Protein AF-A0A9F2RB25-F1 (afdb_monomer)

Secondary structure (DSSP, 8-state):
--S-STTSPPHHHHTT-GGGSTT-----PPPSHHHHHHHHHHHHHHHHHHHHHHHHHHHHH---PPP-TTSHHHHHHHHHHHHS-----S----------------PPPPPPPPP-PPP-

Structure (mmCIF, N/CA/C/O backbone):
data_AF-A0A9F2RB25-F1
#
_entry.id   AF-A0A9F2RB25-F1
#
loop_
_atom_site.group_PDB
_atom_site.id
_atom_site.type_symbol
_atom_site.label_atom_id
_atom_site.label_alt_id
_atom_site.label_comp_id
_atom_site.label_asym_id
_atom_site.label_entity_id
_atom_site.label_seq_id
_atom_site.pdbx_PDB_ins_code
_atom_site.Cartn_x
_atom_site.Cartn_y
_atom_site.Cartn_z
_atom_site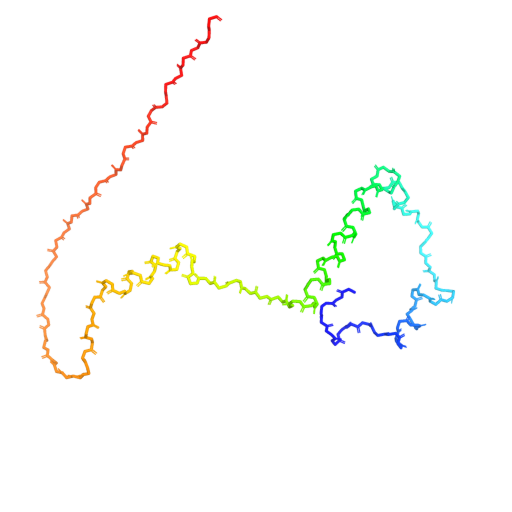.occupancy
_atom_site.B_iso_or_equiv
_atom_site.auth_seq_id
_atom_site.auth_comp_id
_atom_site.auth_asym_id
_atom_site.auth_atom_id
_atom_site.pdbx_PDB_model_num
ATOM 1 N N . LEU A 1 1 ? -5.546 -4.662 -2.014 1.00 95.38 1 LEU A N 1
ATOM 2 C CA . LEU A 1 1 ? -5.393 -3.604 -0.982 1.00 95.38 1 LEU A CA 1
ATOM 3 C C . LEU A 1 1 ? -6.711 -2.944 -0.550 1.00 95.38 1 LEU A C 1
ATOM 5 O O . LEU A 1 1 ? -6.685 -2.127 0.358 1.00 95.38 1 LEU A O 1
ATOM 9 N N . THR A 1 2 ? -7.863 -3.297 -1.137 1.00 95.25 2 THR A N 1
ATOM 10 C CA . THR A 1 2 ? -9.162 -2.736 -0.721 1.00 95.25 2 THR A CA 1
ATOM 11 C C . THR A 1 2 ? -9.497 -2.996 0.758 1.00 95.25 2 THR A C 1
ATOM 13 O O . THR A 1 2 ? -9.201 -4.069 1.309 1.00 95.25 2 THR A O 1
ATOM 16 N N . VAL A 1 3 ? -10.134 -2.006 1.391 1.00 91.31 3 VAL A N 1
ATOM 17 C CA . VAL A 1 3 ? -10.603 -2.073 2.783 1.00 91.31 3 VAL A CA 1
ATOM 18 C C . VAL A 1 3 ? -11.900 -2.866 2.921 1.00 91.31 3 VAL A C 1
ATOM 20 O O . VAL A 1 3 ? -12.078 -3.525 3.941 1.00 91.31 3 VAL A O 1
ATOM 23 N N . ASP A 1 4 ? -12.739 -2.873 1.881 1.00 94.56 4 ASP A N 1
ATOM 24 C CA . ASP A 1 4 ? -14.002 -3.614 1.840 1.00 94.56 4 ASP A CA 1
ATOM 25 C C . ASP A 1 4 ? -13.728 -5.131 1.801 1.00 94.56 4 ASP A C 1
ATOM 27 O O . ASP A 1 4 ? -13.141 -5.618 0.825 1.00 94.56 4 ASP A O 1
ATOM 31 N N . PRO A 1 5 ? -14.126 -5.897 2.837 1.00 93.62 5 PRO A N 1
ATOM 32 C CA . PRO A 1 5 ? -13.898 -7.336 2.881 1.00 93.62 5 PRO A CA 1
ATOM 33 C C . PRO A 1 5 ? -14.593 -8.102 1.753 1.00 93.62 5 PRO A C 1
ATOM 35 O O . PRO A 1 5 ? -14.046 -9.105 1.299 1.00 93.62 5 PRO A O 1
ATOM 38 N N . ALA A 1 6 ? -15.760 -7.644 1.285 1.00 96.31 6 ALA A N 1
ATOM 39 C CA . ALA A 1 6 ? -16.525 -8.326 0.241 1.00 96.31 6 ALA A CA 1
ATOM 40 C C . ALA A 1 6 ? -15.849 -8.201 -1.131 1.00 96.31 6 ALA A C 1
ATOM 42 O O . ALA A 1 6 ? -15.869 -9.134 -1.928 1.00 96.31 6 ALA A O 1
ATOM 43 N N . LYS A 1 7 ? -15.187 -7.067 -1.380 1.00 96.19 7 LYS A N 1
ATOM 44 C CA . LYS A 1 7 ? -14.424 -6.811 -2.613 1.00 96.19 7 LYS A CA 1
ATOM 45 C C . LYS A 1 7 ? -12.976 -7.293 -2.532 1.00 96.19 7 LYS A C 1
ATOM 47 O O . LYS A 1 7 ? -12.223 -7.161 -3.497 1.00 96.19 7 LYS A O 1
ATOM 52 N N . ARG A 1 8 ? -12.530 -7.795 -1.377 1.00 97.19 8 ARG A N 1
ATOM 53 C CA . ARG A 1 8 ? -11.145 -8.228 -1.187 1.00 97.19 8 ARG A CA 1
ATOM 54 C C . ARG A 1 8 ? -10.916 -9.576 -1.858 1.00 97.19 8 ARG A C 1
ATOM 56 O O . ARG A 1 8 ? -11.514 -10.579 -1.482 1.00 97.19 8 ARG A O 1
ATOM 63 N N . LEU A 1 9 ? -9.976 -9.595 -2.799 1.00 96.19 9 LEU A N 1
ATOM 64 C CA . LEU A 1 9 ? -9.555 -10.811 -3.482 1.00 96.19 9 LEU A CA 1
ATOM 65 C C . LEU A 1 9 ? -9.002 -11.837 -2.477 1.00 96.19 9 LEU A C 1
ATOM 67 O O . LEU A 1 9 ? -8.089 -11.533 -1.706 1.00 96.19 9 LEU A O 1
ATOM 71 N N . LYS A 1 10 ? -9.581 -13.042 -2.479 1.00 96.50 10 LYS A N 1
ATOM 72 C CA . LYS A 1 10 ? -9.140 -14.191 -1.672 1.00 96.50 10 LYS A CA 1
ATOM 73 C C . LYS A 1 10 ? -8.163 -15.058 -2.466 1.00 96.50 10 LYS A C 1
ATOM 75 O O . LYS A 1 10 ? -8.172 -15.039 -3.695 1.00 96.50 10 LYS A O 1
ATOM 80 N N . MET A 1 11 ? -7.383 -15.883 -1.767 1.00 96.19 11 MET A N 1
ATOM 81 C CA . MET A 1 11 ? -6.393 -16.778 -2.387 1.00 96.19 11 MET A CA 1
ATOM 82 C C . MET A 1 11 ? -6.993 -17.709 -3.451 1.00 96.19 11 MET A C 1
ATOM 84 O O . MET A 1 11 ? -6.388 -17.915 -4.499 1.00 96.19 11 MET A O 1
ATOM 88 N N . SER A 1 12 ? -8.210 -18.211 -3.219 1.00 95.44 12 SER A N 1
ATOM 89 C CA . SER A 1 12 ? -8.953 -19.060 -4.159 1.00 95.44 12 SER A CA 1
ATOM 90 C C . SER A 1 12 ? -9.161 -18.424 -5.530 1.00 95.44 12 SER A C 1
ATOM 92 O O . SER A 1 12 ? -9.209 -19.148 -6.519 1.00 95.44 12 SER A O 1
ATOM 94 N N . ASN A 1 13 ? -9.298 -17.097 -5.575 1.00 94.12 13 ASN A N 1
ATOM 95 C CA . ASN A 1 13 ? -9.542 -16.320 -6.786 1.00 94.12 13 ASN A CA 1
ATOM 96 C C . ASN A 1 13 ? -8.245 -15.720 -7.342 1.00 94.12 13 ASN A C 1
ATOM 98 O O . ASN A 1 13 ? -8.095 -15.636 -8.552 1.00 94.12 13 ASN A O 1
ATOM 102 N N . LEU A 1 14 ? -7.296 -15.347 -6.474 1.00 95.19 14 LEU A N 1
ATOM 103 C CA . LEU A 1 14 ? -6.003 -14.785 -6.878 1.00 95.19 14 LEU A CA 1
ATOM 104 C C . LEU A 1 14 ? -5.228 -15.721 -7.812 1.00 95.19 14 LEU A C 1
ATOM 106 O O . LEU A 1 14 ? -4.682 -15.267 -8.806 1.00 95.19 14 LEU A O 1
ATOM 110 N N . ARG A 1 15 ? -5.237 -17.031 -7.540 1.00 93.75 15 ARG A N 1
ATOM 111 C CA . ARG A 1 15 ? -4.573 -18.037 -8.391 1.00 93.75 15 ARG A CA 1
ATO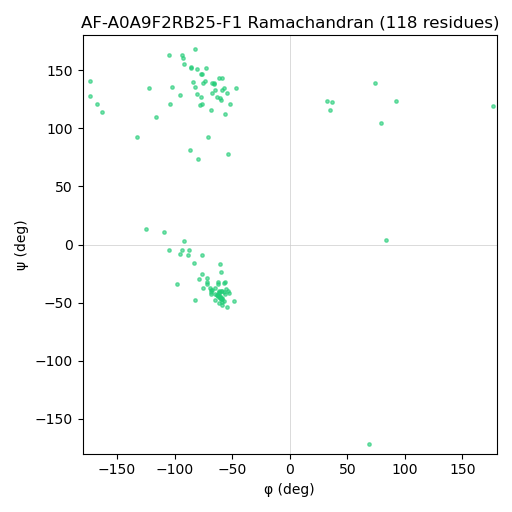M 112 C C . ARG A 1 15 ? -5.102 -18.112 -9.828 1.00 93.75 15 ARG A C 1
ATOM 114 O O . ARG A 1 15 ? -4.435 -18.697 -10.667 1.00 93.75 15 ARG A O 1
ATOM 121 N N . TYR A 1 16 ? -6.288 -17.561 -10.089 1.00 93.69 16 TYR A N 1
ATOM 122 C CA . TYR A 1 16 ? -6.920 -17.517 -11.410 1.00 93.69 16 TYR A CA 1
ATOM 123 C C . TYR A 1 16 ? -6.934 -16.101 -11.996 1.00 93.69 16 TYR A C 1
ATOM 125 O O . TYR A 1 16 ? -7.641 -15.849 -12.967 1.00 93.69 16 TYR A O 1
ATOM 133 N N . SER A 1 17 ? -6.211 -15.144 -11.401 1.00 93.56 17 SER A N 1
ATOM 134 C CA . SER A 1 17 ? -6.142 -13.800 -11.971 1.00 93.56 17 SER A CA 1
ATOM 135 C C . SER A 1 17 ? -5.397 -13.844 -13.298 1.00 93.56 17 SER A C 1
ATOM 137 O O . SER A 1 17 ? -4.282 -14.367 -13.329 1.00 93.56 17 SER A O 1
ATOM 139 N N . GLU A 1 18 ? -5.972 -13.245 -14.341 1.00 93.81 18 GLU A N 1
ATOM 140 C CA . GLU A 1 18 ? -5.384 -13.184 -15.687 1.00 93.81 18 GLU A CA 1
ATOM 141 C C . GLU A 1 18 ? -3.955 -12.641 -15.657 1.00 93.81 18 GLU A C 1
ATOM 143 O O . GLU A 1 18 ? -3.067 -13.240 -16.241 1.00 93.81 18 GLU A O 1
ATOM 148 N N . TRP A 1 19 ? -3.696 -11.604 -14.854 1.00 94.44 19 TRP A N 1
ATOM 149 C CA . TRP A 1 19 ? -2.365 -11.000 -14.721 1.00 94.44 19 TRP A CA 1
ATOM 150 C C . TRP A 1 19 ? -1.266 -11.961 -14.229 1.00 94.44 19 TRP A C 1
ATOM 152 O O . TRP A 1 19 ? -0.090 -11.715 -14.473 1.00 94.44 19 TRP A O 1
ATOM 162 N N . LEU A 1 20 ? -1.643 -13.035 -13.528 1.00 93.06 20 LEU A N 1
ATOM 163 C CA . LEU A 1 20 ? -0.724 -14.063 -13.026 1.00 93.06 20 LEU A CA 1
ATOM 164 C C . LEU A 1 20 ? -0.786 -15.365 -13.835 1.00 93.06 20 LEU A C 1
ATOM 166 O O . LEU A 1 20 ? -0.034 -16.282 -13.520 1.00 93.06 20 LEU A O 1
ATOM 170 N N . GLN A 1 21 ? -1.694 -15.487 -14.811 1.00 92.75 21 GLN A N 1
ATOM 171 C CA . GLN A 1 21 ? -1.760 -16.688 -15.640 1.00 92.75 21 GLN A CA 1
ATOM 172 C C . GLN A 1 21 ? -0.593 -16.722 -16.621 1.00 92.75 21 GLN A C 1
ATOM 174 O O . GLN A 1 21 ? -0.245 -15.712 -17.242 1.00 92.75 21 GLN A O 1
ATOM 179 N N . ASP A 1 22 ? -0.051 -17.919 -16.814 1.00 86.88 22 ASP A N 1
ATOM 180 C CA . ASP A 1 22 ? 0.923 -18.175 -17.863 1.00 86.88 22 ASP A CA 1
ATOM 181 C C . ASP A 1 22 ? 0.307 -17.848 -19.232 1.00 86.88 22 ASP A C 1
ATOM 183 O O . ASP A 1 22 ? -0.826 -18.224 -19.537 1.00 86.88 22 ASP A O 1
ATOM 187 N N . GLY A 1 23 ? 1.047 -17.108 -20.059 1.00 83.75 23 GLY A N 1
ATOM 188 C CA . GLY A 1 23 ? 0.579 -16.679 -21.380 1.00 83.75 23 GLY A CA 1
ATOM 189 C C . GLY A 1 23 ? -0.287 -15.415 -21.390 1.00 83.75 23 GLY A C 1
ATOM 190 O O . GLY A 1 23 ? -0.729 -15.002 -22.461 1.00 83.75 23 GLY A O 1
ATOM 191 N N . SER A 1 24 ? -0.498 -14.757 -20.245 1.00 87.25 24 SER A N 1
ATOM 192 C CA . SER A 1 24 ? -1.087 -13.416 -20.233 1.00 87.25 24 SER A CA 1
ATOM 193 C C . SER A 1 24 ? -0.199 -12.436 -21.004 1.00 87.25 24 SER A C 1
ATOM 195 O O . SER A 1 24 ? 0.988 -12.288 -20.708 1.00 87.25 24 SER A O 1
ATOM 197 N N . ALA A 1 25 ? -0.776 -11.737 -21.983 1.00 87.62 25 ALA A N 1
ATOM 198 C CA . ALA A 1 25 ? -0.083 -10.699 -22.737 1.00 87.62 25 ALA A CA 1
ATOM 199 C C . ALA A 1 25 ? 0.148 -9.471 -21.841 1.00 87.62 25 ALA A C 1
ATOM 201 O O . ALA A 1 25 ? -0.714 -8.603 -21.700 1.00 87.62 25 ALA A O 1
ATOM 202 N N . LEU A 1 26 ? 1.311 -9.421 -21.191 1.00 92.25 26 LEU A N 1
ATOM 203 C CA . LEU A 1 26 ? 1.735 -8.297 -20.362 1.00 92.25 26 LEU A CA 1
ATOM 204 C C . LEU A 1 26 ? 2.542 -7.288 -21.182 1.00 92.25 26 LEU A C 1
ATOM 206 O O . LEU A 1 26 ? 3.161 -7.624 -22.191 1.00 92.25 26 LEU A O 1
ATOM 210 N N . SER A 1 27 ? 2.545 -6.033 -20.733 1.00 93.44 27 SER A N 1
ATOM 211 C CA . SER A 1 27 ? 3.367 -4.996 -21.353 1.00 93.44 27 SER A CA 1
ATOM 212 C C . SER A 1 27 ? 4.856 -5.284 -21.161 1.00 93.44 27 SER A C 1
ATOM 214 O O . SER A 1 27 ? 5.290 -5.637 -20.065 1.00 93.44 27 SER A O 1
ATOM 216 N N . SER A 1 28 ? 5.639 -5.065 -22.215 1.00 94.50 28 SER A N 1
ATOM 217 C CA . SER A 1 28 ? 7.103 -5.094 -22.181 1.00 94.50 28 SER A CA 1
ATOM 218 C C . SER A 1 28 ? 7.727 -3.719 -21.912 1.00 94.50 28 SER A C 1
ATOM 220 O O . SER A 1 28 ? 8.948 -3.585 -21.957 1.00 94.50 28 SER A O 1
ATOM 222 N N . THR A 1 29 ? 6.919 -2.678 -21.681 1.00 97.06 29 THR A N 1
ATOM 223 C CA . THR A 1 29 ? 7.418 -1.326 -21.403 1.00 97.06 29 THR A CA 1
ATOM 224 C C . THR A 1 29 ? 8.229 -1.318 -20.102 1.00 97.06 29 THR A C 1
ATOM 226 O O . THR A 1 29 ? 7.701 -1.737 -19.067 1.00 97.06 29 THR A O 1
ATOM 229 N N . PRO A 1 30 ? 9.475 -0.808 -20.112 1.00 96.81 30 PRO A N 1
ATOM 230 C CA . PRO A 1 30 ? 10.275 -0.691 -18.901 1.00 96.81 30 PRO A CA 1
ATOM 231 C C . PRO A 1 30 ? 9.566 0.137 -17.827 1.00 96.81 30 PRO A C 1
ATOM 233 O O . PRO A 1 30 ? 9.016 1.206 -18.098 1.00 96.81 30 PRO A O 1
ATOM 236 N N . LEU A 1 31 ? 9.585 -0.364 -16.594 1.00 96.94 31 LEU A N 1
ATOM 237 C CA . LEU A 1 31 ? 9.064 0.357 -15.438 1.00 96.94 31 LEU A CA 1
ATOM 238 C C . LEU A 1 31 ? 10.139 1.284 -14.875 1.00 96.94 31 LEU A C 1
ATOM 240 O O . LEU A 1 31 ? 11.319 0.968 -14.931 1.00 96.94 31 LEU A O 1
ATOM 244 N N . MET A 1 32 ? 9.719 2.371 -14.232 1.00 97.81 32 MET A N 1
ATOM 245 C CA . MET A 1 32 ? 10.625 3.301 -13.540 1.00 97.81 32 MET A CA 1
ATOM 246 C C . MET A 1 32 ? 11.130 2.768 -12.191 1.00 97.81 32 MET A C 1
ATOM 248 O O . MET A 1 32 ? 11.958 3.392 -11.535 1.00 97.81 32 MET A O 1
ATOM 252 N N . THR A 1 33 ? 10.577 1.650 -11.712 1.00 96.75 33 THR A N 1
ATOM 253 C CA . THR A 1 33 ? 10.891 1.106 -10.387 1.00 96.75 33 THR A CA 1
ATOM 254 C C . THR A 1 33 ? 12.386 0.841 -10.175 1.00 96.75 33 THR A C 1
ATOM 256 O O . THR A 1 33 ? 12.855 1.204 -9.099 1.00 96.75 33 THR A O 1
ATOM 259 N N . PRO A 1 34 ? 13.149 0.274 -11.133 1.00 97.19 34 PRO A N 1
ATOM 260 C CA . PRO A 1 34 ? 14.598 0.130 -10.994 1.00 97.19 34 PRO A CA 1
ATOM 261 C C . PRO A 1 34 ? 15.292 1.470 -10.700 1.00 97.19 34 PRO A C 1
ATOM 263 O O . PRO A 1 34 ? 15.927 1.596 -9.654 1.00 97.19 34 PRO A O 1
ATOM 266 N N . ASP A 1 35 ? 15.057 2.492 -11.526 1.00 97.19 35 ASP A N 1
ATOM 267 C CA . ASP A 1 35 ? 15.676 3.822 -11.392 1.00 97.19 35 ASP A CA 1
ATOM 268 C C . ASP A 1 35 ? 15.312 4.510 -10.058 1.00 97.19 35 ASP A C 1
ATOM 270 O O . ASP A 1 35 ? 16.136 5.137 -9.381 1.00 97.19 35 ASP A O 1
ATOM 274 N N . ILE A 1 36 ? 14.052 4.376 -9.629 1.00 97.25 36 ILE A N 1
ATOM 275 C CA . ILE A 1 36 ? 13.573 4.939 -8.357 1.00 97.25 36 ILE A CA 1
ATOM 276 C C . ILE A 1 36 ? 14.202 4.209 -7.163 1.00 97.25 36 ILE A C 1
ATOM 278 O O . ILE A 1 36 ? 14.535 4.838 -6.158 1.00 97.25 36 ILE A O 1
ATOM 282 N N . LEU A 1 37 ? 14.359 2.885 -7.233 1.00 97.19 37 LEU A N 1
ATOM 283 C CA . LEU A 1 37 ? 14.959 2.109 -6.148 1.00 97.19 37 LEU A CA 1
ATOM 284 C C . LEU A 1 37 ? 16.466 2.341 -6.030 1.00 97.19 37 LEU A C 1
ATOM 286 O O . LEU A 1 37 ? 16.979 2.318 -4.910 1.00 97.19 37 LEU A O 1
ATOM 290 N N . GLU A 1 38 ? 17.155 2.601 -7.139 1.00 97.38 38 GLU A N 1
ATOM 291 C CA . GLU A 1 38 ? 18.572 2.965 -7.135 1.00 97.38 38 GLU A CA 1
ATOM 292 C C . GLU A 1 38 ? 18.795 4.317 -6.443 1.00 97.38 38 GLU A C 1
ATOM 294 O O . GLU A 1 38 ? 19.605 4.425 -5.523 1.00 97.38 38 GLU A O 1
ATOM 299 N N . SER A 1 39 ? 18.000 5.328 -6.802 1.00 97.06 39 SER A N 1
ATOM 300 C CA . SER A 1 39 ? 18.113 6.677 -6.231 1.00 97.06 39 SER A CA 1
ATOM 301 C C . SER A 1 39 ? 17.551 6.808 -4.807 1.00 97.06 39 SER A C 1
ATOM 303 O O . SER A 1 39 ? 18.104 7.535 -3.983 1.00 97.06 39 SER A O 1
ATOM 305 N N . SER A 1 40 ? 16.445 6.123 -4.495 1.00 97.38 40 SER A N 1
ATOM 306 C CA . SER A 1 40 ? 15.640 6.355 -3.279 1.00 97.38 40 SER A CA 1
ATOM 307 C C . SER A 1 40 ? 15.420 5.104 -2.418 1.00 97.38 40 SER A C 1
ATOM 309 O O . SER A 1 40 ? 14.589 5.108 -1.503 1.00 97.38 40 SER A O 1
ATOM 311 N N . GLY A 1 41 ? 16.164 4.022 -2.659 1.00 96.94 41 GLY A N 1
ATOM 312 C CA . GLY A 1 41 ? 15.990 2.725 -1.994 1.00 96.94 41 GLY A CA 1
ATOM 313 C C . GLY A 1 41 ? 15.869 2.777 -0.461 1.00 96.94 41 GLY A C 1
ATOM 314 O O . GLY A 1 41 ? 14.927 2.190 0.080 1.00 96.94 41 GLY A O 1
ATOM 315 N N . PRO A 1 42 ? 16.755 3.479 0.279 1.00 97.94 42 PRO A N 1
ATOM 316 C CA . PRO A 1 42 ? 16.650 3.589 1.738 1.00 97.94 42 PRO A CA 1
ATOM 317 C C . PRO A 1 42 ? 15.339 4.227 2.223 1.00 97.94 42 PRO A C 1
ATOM 319 O O . PRO A 1 42 ? 14.738 3.754 3.195 1.00 97.94 42 PRO A O 1
ATOM 322 N N . ALA A 1 43 ? 14.868 5.267 1.531 1.00 98.06 43 ALA A N 1
ATOM 323 C CA . ALA A 1 43 ? 13.616 5.942 1.859 1.00 98.06 43 ALA A CA 1
ATOM 324 C C . ALA A 1 43 ? 12.412 5.034 1.578 1.00 98.06 43 ALA A C 1
ATOM 326 O O . ALA A 1 43 ? 11.527 4.909 2.426 1.00 98.06 43 ALA A O 1
ATOM 327 N N . VAL A 1 44 ? 12.418 4.322 0.444 1.00 98.06 44 VAL A N 1
ATOM 328 C CA . VAL A 1 44 ? 11.374 3.346 0.095 1.00 98.06 44 VAL A CA 1
ATOM 329 C C . VAL A 1 44 ? 11.289 2.236 1.144 1.00 98.06 44 VAL A C 1
ATOM 331 O O . VAL A 1 44 ? 10.199 1.946 1.636 1.00 98.06 44 VAL A O 1
ATOM 334 N N . ARG A 1 45 ? 12.425 1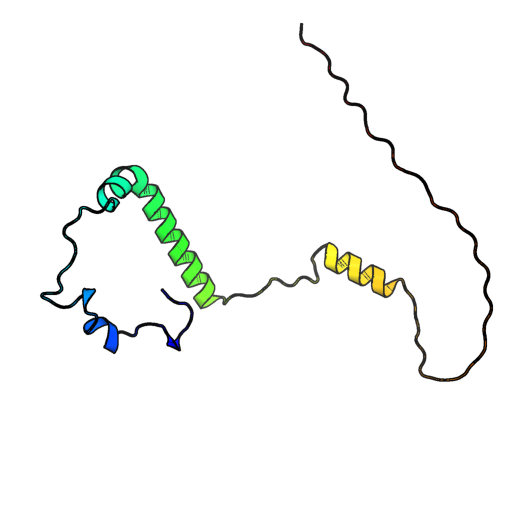.658 1.564 1.00 98.00 45 ARG A N 1
ATOM 335 C CA . ARG A 1 45 ? 12.456 0.628 2.621 1.00 98.00 45 ARG A CA 1
ATOM 336 C C . ARG A 1 45 ? 11.864 1.133 3.933 1.00 98.00 45 ARG A C 1
ATOM 338 O O . ARG A 1 45 ? 11.039 0.451 4.539 1.00 98.00 45 ARG A O 1
ATOM 345 N N . THR A 1 46 ? 12.250 2.338 4.348 1.00 98.50 46 THR A N 1
ATOM 346 C CA . THR A 1 46 ? 11.703 2.976 5.553 1.00 98.50 46 THR A CA 1
ATOM 347 C C . THR A 1 46 ? 10.193 3.182 5.427 1.00 98.50 46 THR A C 1
ATOM 349 O O . THR A 1 46 ? 9.445 2.814 6.333 1.00 98.50 46 THR A O 1
ATOM 352 N N . GLY A 1 47 ? 9.727 3.696 4.286 1.00 98.31 47 GLY A N 1
ATOM 353 C CA . GLY A 1 47 ? 8.308 3.922 4.016 1.00 98.31 47 GLY A CA 1
ATOM 354 C C . GLY A 1 47 ? 7.480 2.637 4.061 1.00 98.31 47 GLY A C 1
ATOM 355 O O . GLY A 1 47 ? 6.430 2.600 4.707 1.00 98.31 47 GLY A O 1
ATOM 356 N N . VAL A 1 48 ? 7.969 1.553 3.452 1.00 98.12 48 VAL A N 1
ATOM 357 C CA . VAL A 1 48 ? 7.310 0.237 3.499 1.00 98.12 48 VAL A CA 1
ATOM 358 C C . VAL A 1 48 ? 7.239 -0.286 4.934 1.00 98.12 48 VAL A C 1
ATOM 360 O O . VAL A 1 48 ? 6.175 -0.732 5.368 1.00 98.12 48 VAL A O 1
ATOM 363 N N . ASN A 1 49 ? 8.327 -0.171 5.701 1.00 98.44 49 ASN A N 1
ATOM 364 C CA . ASN A 1 49 ? 8.354 -0.612 7.094 1.00 98.44 49 ASN A CA 1
ATOM 365 C C . ASN A 1 49 ? 7.331 0.151 7.953 1.00 98.44 49 ASN A C 1
ATOM 367 O O . ASN A 1 49 ? 6.493 -0.460 8.618 1.00 98.44 49 ASN A O 1
ATOM 371 N N . VAL A 1 50 ? 7.329 1.486 7.877 1.00 98.44 50 VAL A N 1
ATOM 372 C CA . VAL A 1 50 ? 6.366 2.334 8.603 1.00 98.44 50 VAL A CA 1
ATOM 373 C C . VAL A 1 50 ? 4.928 1.998 8.208 1.00 98.44 50 VAL A C 1
ATOM 375 O O . VAL A 1 50 ? 4.056 1.903 9.073 1.00 98.44 50 VAL A O 1
ATOM 378 N N . THR A 1 51 ? 4.677 1.746 6.923 1.00 98.12 51 THR A N 1
ATOM 379 C CA . THR A 1 51 ? 3.351 1.354 6.426 1.00 98.12 51 THR A CA 1
ATOM 380 C C . THR A 1 51 ? 2.888 0.039 7.052 1.00 98.12 51 THR A C 1
ATOM 382 O O . THR A 1 51 ? 1.750 -0.062 7.518 1.00 98.12 51 THR A O 1
ATOM 385 N N . PHE A 1 52 ? 3.769 -0.962 7.129 1.00 97.50 52 PHE A N 1
ATOM 386 C CA . PHE A 1 52 ? 3.439 -2.246 7.745 1.00 97.50 52 PHE A CA 1
ATOM 387 C C . PHE A 1 52 ? 3.225 -2.122 9.259 1.00 97.50 52 PHE A C 1
ATOM 389 O O . PHE A 1 52 ? 2.282 -2.704 9.803 1.00 97.50 52 PHE A O 1
ATOM 396 N N . MET A 1 53 ? 4.035 -1.306 9.943 1.00 97.00 53 MET A N 1
ATOM 3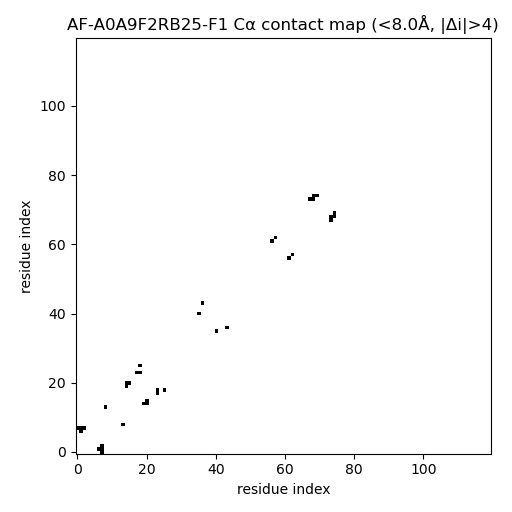97 C CA . MET A 1 53 ? 3.823 -1.000 11.360 1.00 97.00 53 MET A CA 1
ATOM 398 C C . MET A 1 53 ? 2.454 -0.355 11.599 1.00 97.00 53 MET A C 1
ATOM 400 O O . MET A 1 53 ? 1.728 -0.785 12.497 1.00 97.00 53 MET A O 1
ATOM 404 N N . ALA A 1 54 ? 2.066 0.625 10.779 1.00 94.69 54 ALA A N 1
ATOM 405 C CA . ALA A 1 54 ? 0.767 1.287 10.873 1.00 94.69 54 ALA A CA 1
ATOM 406 C C . ALA A 1 54 ? -0.397 0.316 10.618 1.00 94.69 54 ALA A C 1
ATOM 408 O O . ALA A 1 54 ? -1.367 0.301 11.380 1.00 94.69 54 ALA A O 1
ATOM 409 N N . PHE A 1 55 ? -0.284 -0.541 9.599 1.00 94.38 55 PHE A N 1
ATOM 410 C CA . PHE A 1 55 ? -1.279 -1.573 9.307 1.00 94.38 55 PHE A CA 1
ATOM 411 C C . PHE A 1 55 ? -1.470 -2.531 10.4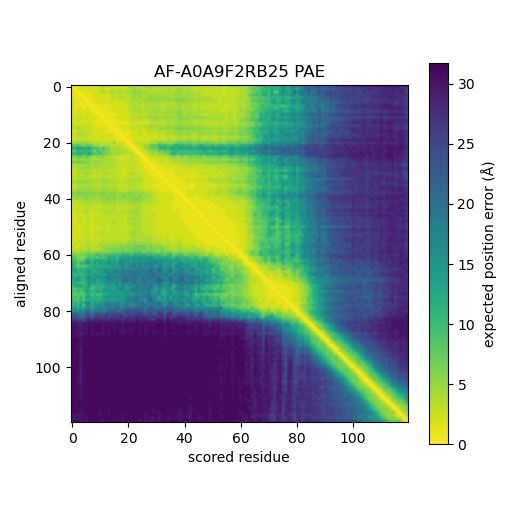88 1.00 94.38 55 PHE A C 1
ATOM 413 O O . PHE A 1 55 ? -2.595 -2.755 10.934 1.00 94.38 55 PHE A O 1
ATOM 420 N N . ASN A 1 56 ? -0.376 -3.053 11.046 1.00 94.94 56 ASN A N 1
ATOM 421 C CA . ASN A 1 56 ? -0.430 -3.970 12.185 1.00 94.94 56 ASN A CA 1
ATOM 422 C C . ASN A 1 56 ? -0.979 -3.299 13.440 1.00 94.94 56 ASN A C 1
ATOM 424 O O . ASN A 1 56 ? -1.739 -3.921 14.184 1.00 94.94 56 ASN A O 1
ATOM 428 N N . LYS A 1 57 ? -0.628 -2.028 13.659 1.00 93.62 57 LYS A N 1
ATOM 429 C CA . LYS A 1 57 ? -1.194 -1.224 14.738 1.00 93.62 57 LYS A CA 1
ATOM 430 C C . LYS A 1 57 ? -2.712 -1.130 14.599 1.00 93.62 57 LYS A C 1
ATOM 432 O O . LYS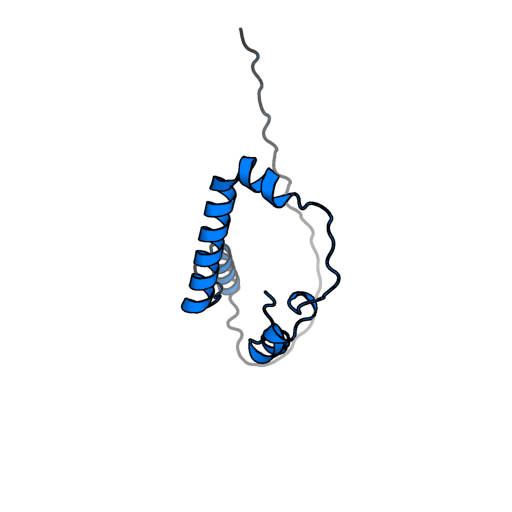 A 1 57 ? -3.412 -1.515 15.525 1.00 93.62 57 LYS A O 1
ATOM 437 N N . GLY A 1 58 ? -3.220 -0.742 13.429 1.00 91.38 58 GLY A N 1
ATOM 438 C CA . GLY A 1 58 ? -4.663 -0.675 13.171 1.00 91.38 58 GLY A CA 1
ATOM 439 C C . GLY A 1 58 ? -5.370 -2.031 13.272 1.00 91.38 58 GLY A C 1
ATOM 440 O O . GLY A 1 58 ? -6.502 -2.099 13.741 1.00 91.38 58 GLY A O 1
ATOM 441 N N . LYS A 1 59 ? -4.710 -3.134 12.892 1.00 89.50 59 LYS A N 1
ATOM 442 C CA . LYS A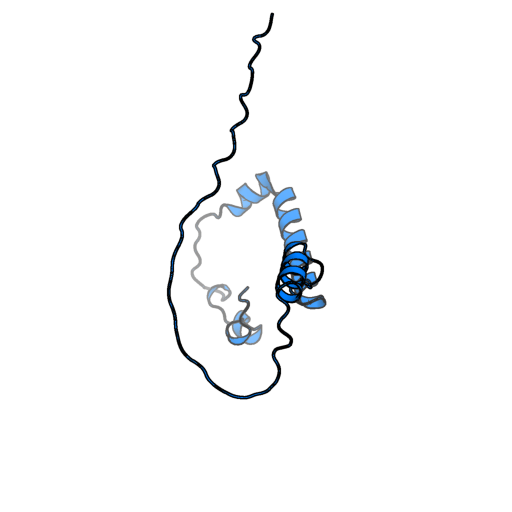 1 59 ? -5.272 -4.484 13.064 1.00 89.50 59 LYS A CA 1
ATOM 443 C C . LYS A 1 59 ? -5.365 -4.924 14.524 1.00 89.50 59 LYS A C 1
ATOM 445 O O . LYS A 1 59 ? -6.308 -5.632 14.859 1.00 89.50 59 LYS A O 1
ATOM 450 N N . ARG A 1 60 ? -4.384 -4.566 15.357 1.00 92.06 60 ARG A N 1
ATOM 451 C CA . ARG A 1 60 ? -4.326 -4.966 16.773 1.00 92.06 60 ARG A CA 1
ATOM 452 C C . ARG A 1 60 ? -5.177 -4.063 17.655 1.00 92.06 60 ARG A C 1
ATOM 454 O O . ARG A 1 60 ? -5.911 -4.545 18.505 1.00 92.06 60 ARG A O 1
ATOM 461 N N . GLU A 1 61 ? -5.031 -2.760 17.467 1.00 89.12 61 GLU A N 1
ATOM 462 C CA . GLU A 1 61 ? -5.615 -1.733 18.327 1.00 89.12 61 GLU A CA 1
ATOM 463 C C . GLU A 1 61 ? -6.944 -1.212 17.786 1.00 89.12 61 GLU A C 1
ATOM 465 O O . GLU A 1 61 ? -7.601 -0.446 18.474 1.00 89.12 61 GLU A O 1
ATOM 470 N N . GLY A 1 62 ? -7.345 -1.585 16.568 1.00 84.38 62 GLY A N 1
ATOM 471 C CA . GLY A 1 62 ? -8.474 -0.960 15.887 1.00 84.38 62 GLY A CA 1
ATOM 472 C C . GLY A 1 62 ? -8.180 0.487 15.480 1.00 84.38 62 GLY A C 1
ATOM 473 O O . GLY A 1 62 ? -7.054 0.982 15.561 1.00 84.38 62 GLY A O 1
ATOM 474 N N . PHE A 1 63 ? -9.215 1.184 15.018 1.00 78.75 63 PHE A N 1
ATOM 475 C CA . PHE A 1 63 ? -9.180 2.627 14.805 1.00 78.75 63 PHE A CA 1
ATOM 476 C C . PHE A 1 63 ? -10.201 3.255 15.750 1.00 78.75 63 PHE A C 1
ATOM 478 O O . PHE A 1 63 ? -11.407 3.090 15.594 1.00 78.75 63 PHE A O 1
ATOM 485 N N . PHE A 1 64 ? -9.720 3.964 16.762 1.00 78.25 64 PHE A N 1
ATOM 486 C CA . PHE A 1 64 ? -10.588 4.643 17.713 1.00 78.25 64 PHE A CA 1
ATOM 487 C C . PHE A 1 64 ? -10.266 6.127 17.716 1.00 78.25 64 PHE A C 1
ATOM 489 O O . PHE A 1 64 ? -9.101 6.534 17.753 1.00 78.25 64 PHE A O 1
ATOM 496 N N . LEU A 1 65 ? -11.311 6.951 17.680 1.00 81.44 65 LEU A N 1
ATOM 497 C CA . LEU A 1 65 ? -11.157 8.366 17.976 1.00 81.44 65 LEU A CA 1
ATOM 498 C C . LEU A 1 65 ? -10.744 8.495 19.444 1.00 81.44 65 LEU A C 1
ATOM 500 O O . LEU A 1 65 ? -11.333 7.868 20.323 1.00 81.44 65 LEU A O 1
ATOM 504 N N . LYS A 1 66 ? -9.723 9.312 19.715 1.00 80.50 66 LYS A N 1
ATOM 505 C CA . LYS A 1 66 ? -9.353 9.639 21.095 1.00 80.50 66 LYS A CA 1
ATOM 506 C C . LYS A 1 66 ? -10.528 10.336 21.786 1.00 80.50 66 LYS A C 1
ATOM 508 O O . LYS A 1 66 ? -11.202 11.158 21.164 1.00 80.50 66 LYS A O 1
ATOM 513 N N . SER A 1 67 ? -10.730 10.048 23.074 1.00 85.75 67 SER A N 1
ATOM 514 C CA . SER A 1 67 ? -11.722 10.756 23.891 1.00 85.75 67 SER A CA 1
ATOM 515 C C . SER A 1 67 ? -11.486 12.268 23.828 1.00 85.75 67 SER A C 1
ATOM 517 O O . SER A 1 67 ? -10.366 12.750 24.019 1.00 85.75 67 SER A O 1
ATOM 519 N N . VAL A 1 68 ? -12.551 13.022 23.551 1.00 90.06 68 VAL A N 1
ATOM 520 C CA . VAL A 1 68 ? -12.501 14.485 23.418 1.00 90.06 68 VAL A CA 1
ATOM 521 C C . VAL A 1 68 ? -12.832 15.212 24.713 1.00 90.06 68 VAL A C 1
ATOM 523 O O . VAL A 1 68 ? -12.705 16.429 24.756 1.00 90.06 68 VAL A O 1
ATOM 526 N N . GLU A 1 69 ? -13.220 14.513 25.779 1.00 86.62 69 GLU A N 1
ATOM 527 C CA . GLU A 1 69 ? -13.618 15.134 27.054 1.00 86.62 69 GLU A CA 1
ATOM 528 C C . GLU A 1 69 ? -12.519 16.028 27.651 1.00 86.62 69 GLU A C 1
ATOM 530 O O . GLU A 1 69 ? -12.792 17.081 28.230 1.00 86.62 69 GLU A O 1
ATOM 535 N N . ASN A 1 70 ? -11.261 15.644 27.424 1.00 87.81 70 ASN A N 1
ATOM 536 C CA . ASN A 1 70 ? -10.091 16.370 27.892 1.00 87.81 70 ASN A CA 1
ATOM 537 C C . ASN A 1 70 ? -9.611 17.450 26.915 1.00 87.81 70 ASN A C 1
ATOM 539 O O . ASN A 1 70 ? -8.757 18.261 27.283 1.00 87.81 70 ASN A O 1
ATOM 543 N N . ALA A 1 71 ? -10.161 17.501 25.698 1.00 92.44 71 ALA A N 1
ATOM 544 C CA . ALA A 1 71 ? -9.778 18.491 24.706 1.00 92.44 71 ALA A CA 1
ATOM 545 C C . ALA A 1 71 ? -10.180 19.906 25.173 1.00 92.44 71 ALA A C 1
ATOM 547 O O . ALA A 1 71 ? -11.303 20.096 25.660 1.00 92.44 71 ALA A O 1
ATOM 548 N N . PRO A 1 72 ? -9.327 20.931 24.975 1.00 92.06 72 PRO A N 1
ATOM 549 C CA . PRO A 1 72 ? -9.588 22.288 25.469 1.00 92.06 72 PRO A CA 1
ATOM 550 C C . PRO A 1 72 ? -10.952 22.845 25.039 1.00 92.06 72 PRO A C 1
ATOM 552 O O . PRO A 1 72 ? -11.674 23.464 25.823 1.00 92.06 72 PRO A O 1
ATOM 555 N N . LEU A 1 73 ? -11.346 22.571 23.793 1.00 93.50 73 LEU A N 1
ATOM 556 C CA . LEU A 1 73 ? -12.616 23.032 23.247 1.00 93.50 73 LEU A CA 1
ATOM 557 C C . LEU A 1 73 ? -13.826 22.356 23.907 1.00 93.50 73 LEU A C 1
ATOM 559 O O . LEU A 1 73 ? -14.822 23.031 24.174 1.00 93.50 73 LEU A O 1
ATOM 563 N N . ALA A 1 74 ? -13.750 21.051 24.177 1.00 93.62 74 ALA A N 1
ATOM 564 C CA . ALA A 1 74 ? -14.827 20.312 24.831 1.00 93.62 74 ALA A CA 1
ATOM 565 C C . ALA A 1 74 ? -15.038 20.807 26.268 1.00 93.62 74 ALA A C 1
ATOM 567 O O . ALA A 1 74 ? -16.175 21.084 26.654 1.00 93.62 74 ALA A O 1
ATOM 568 N N . LYS A 1 75 ? -13.944 21.048 27.009 1.00 92.94 75 LYS A N 1
ATOM 569 C CA . LYS A 1 75 ? -13.985 21.657 28.350 1.00 92.94 75 LYS A CA 1
ATOM 570 C C . LYS A 1 75 ? -14.682 23.019 28.333 1.00 92.94 75 LYS A C 1
ATOM 572 O O . LYS A 1 75 ? -15.612 23.245 29.105 1.00 92.94 75 LYS A O 1
ATOM 577 N N . ARG A 1 76 ? -14.308 23.902 27.396 1.00 94.38 76 ARG A N 1
ATOM 578 C CA . ARG A 1 76 ? -14.945 25.225 27.251 1.00 94.38 76 ARG A CA 1
ATOM 579 C C . ARG A 1 76 ? -16.437 25.122 26.924 1.00 94.38 76 ARG A C 1
ATOM 581 O O . ARG A 1 76 ? -17.236 25.884 27.463 1.00 94.38 76 ARG A O 1
ATOM 588 N N . ARG A 1 77 ? -16.830 24.188 26.049 1.00 93.25 77 ARG A N 1
ATOM 589 C CA . ARG A 1 77 ? -18.245 23.954 25.709 1.00 93.25 77 ARG A CA 1
ATOM 590 C C . ARG A 1 77 ? -19.049 23.478 26.920 1.00 93.25 77 ARG A C 1
ATOM 592 O O . ARG A 1 77 ? -20.127 24.021 27.145 1.00 93.25 77 ARG A O 1
ATOM 599 N N . LYS A 1 78 ? -18.508 22.546 27.715 1.00 88.56 78 LYS A N 1
ATOM 600 C CA . LYS A 1 78 ? -19.145 22.050 28.947 1.00 88.56 78 LYS A CA 1
ATOM 601 C C . LYS A 1 78 ? -19.409 23.183 29.945 1.00 88.56 78 LYS A C 1
ATOM 603 O O . LYS A 1 78 ? -20.525 23.303 30.435 1.00 88.56 78 LYS A O 1
ATOM 608 N N . LEU A 1 79 ? -18.423 24.054 30.180 1.00 87.31 79 LEU A N 1
ATOM 609 C CA . LEU A 1 79 ? -18.581 25.217 31.066 1.00 87.31 79 LEU A CA 1
ATOM 610 C C . LEU A 1 79 ? -19.658 26.181 30.565 1.00 87.31 79 LEU A C 1
ATOM 612 O O . LEU A 1 79 ? -20.517 26.586 31.339 1.00 87.31 79 LEU A O 1
ATOM 616 N N . LYS A 1 80 ? -19.660 26.490 29.263 1.00 88.06 80 LYS A N 1
ATOM 617 C CA . LYS A 1 80 ? -20.649 27.402 28.676 1.00 88.06 80 LYS A CA 1
ATOM 618 C C . LYS A 1 80 ? -22.085 26.888 28.828 1.00 88.06 80 LYS A C 1
ATOM 620 O O . LYS A 1 80 ? -22.976 27.670 29.137 1.00 88.06 80 LYS A O 1
ATOM 625 N N . MET A 1 81 ? -22.309 25.589 28.619 1.00 73.50 81 MET A N 1
ATOM 626 C CA . MET A 1 81 ? -23.643 24.996 28.787 1.00 73.50 81 MET A CA 1
ATOM 627 C C . MET A 1 81 ? -24.061 24.898 30.257 1.00 73.50 81 MET A C 1
ATOM 629 O O . MET A 1 81 ? -25.244 24.988 30.551 1.00 73.50 81 MET A O 1
ATOM 633 N N . SER A 1 82 ? -23.103 24.772 31.179 1.00 71.25 82 SER A N 1
ATOM 634 C CA . SER A 1 82 ? -23.381 24.813 32.617 1.00 71.25 82 SER A CA 1
ATOM 635 C C . SER A 1 82 ? -23.632 26.233 33.141 1.00 71.25 82 SER A C 1
ATOM 637 O O . SER A 1 82 ? -24.288 26.382 34.165 1.00 71.25 82 SER A O 1
ATOM 639 N N . SER A 1 83 ? -23.100 27.270 32.477 1.00 61.66 83 SER A N 1
ATOM 640 C CA . SER A 1 83 ? -23.224 28.672 32.907 1.00 61.66 83 SER A CA 1
ATOM 641 C C . SER A 1 83 ? -24.532 29.350 32.489 1.00 61.66 83 SER A C 1
ATOM 643 O O . SER A 1 83 ? -24.884 30.386 33.043 1.00 61.66 83 SER A O 1
ATOM 645 N N . THR A 1 84 ? -25.276 28.780 31.538 1.00 59.00 84 THR A N 1
ATOM 646 C CA . THR A 1 84 ? -26.669 29.167 31.283 1.00 59.00 84 THR A CA 1
ATOM 647 C C . THR A 1 84 ? -27.558 28.350 32.212 1.00 59.00 84 THR A C 1
ATOM 649 O O . THR A 1 84 ? -28.066 27.300 31.825 1.00 59.00 84 THR A O 1
ATOM 652 N N . GLY A 1 85 ? -27.676 28.787 33.466 1.00 58.66 85 GLY A N 1
ATOM 653 C CA . GLY A 1 85 ? -28.591 28.185 34.426 1.00 58.66 85 GLY A CA 1
ATOM 654 C C . GLY A 1 85 ? -30.014 28.201 33.881 1.00 58.66 85 GLY A C 1
ATOM 655 O O . GLY A 1 85 ? -30.617 29.260 33.744 1.00 58.66 85 GLY A O 1
ATOM 656 N N . VAL A 1 86 ? -30.550 27.026 33.576 1.00 48.22 86 VAL A N 1
ATOM 657 C CA . VAL A 1 86 ? -31.990 26.813 33.525 1.00 48.22 86 VAL A CA 1
ATOM 658 C C . VAL A 1 86 ? -32.233 25.529 34.297 1.00 48.22 86 VAL A C 1
ATOM 660 O O . VAL A 1 86 ? -32.1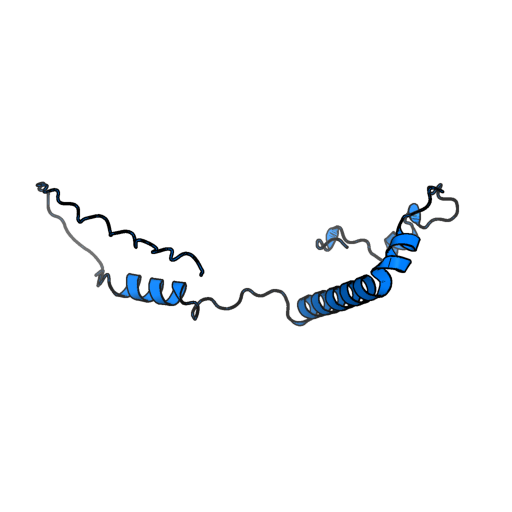58 24.426 33.763 1.00 48.22 86 VAL A O 1
ATOM 663 N N . GLU A 1 87 ? -32.499 25.705 35.588 1.00 48.50 87 GLU A N 1
ATOM 664 C CA . GLU A 1 87 ? -33.442 24.880 36.336 1.00 48.50 87 GLU A CA 1
ATOM 665 C C . GLU A 1 87 ? -34.768 24.919 35.556 1.00 48.50 87 GLU A C 1
ATOM 667 O O . GLU A 1 87 ? -35.668 25.716 35.813 1.00 48.50 87 GLU A O 1
ATOM 672 N N . GLY A 1 88 ? -34.826 24.144 34.473 1.00 45.97 88 GLY A N 1
ATOM 673 C CA . GLY A 1 88 ? -35.963 24.027 33.575 1.00 45.97 88 GLY A CA 1
ATOM 674 C C . GLY A 1 88 ? -36.966 23.107 34.220 1.00 45.97 88 GLY A C 1
ATOM 675 O O . GLY A 1 88 ? -37.088 21.942 33.847 1.00 45.97 88 GLY A O 1
ATOM 676 N N . ARG A 1 89 ? -37.627 23.643 35.243 1.00 51.09 89 ARG A N 1
ATOM 677 C CA . ARG A 1 89 ? -38.767 23.032 35.900 1.00 51.09 89 ARG A CA 1
ATOM 678 C C . ARG A 1 89 ? -39.747 22.527 34.855 1.00 51.09 89 ARG A C 1
ATOM 680 O O . ARG A 1 89 ? -40.108 23.204 33.895 1.00 51.09 89 ARG A O 1
ATOM 687 N N . ARG A 1 90 ? -40.193 21.311 35.112 1.00 49.62 90 ARG A N 1
ATOM 688 C CA . ARG A 1 90 ? -41.377 20.711 34.527 1.00 49.62 90 ARG A CA 1
ATOM 689 C C . ARG A 1 90 ? -42.565 21.677 34.728 1.00 49.62 90 ARG A C 1
ATOM 691 O O . ARG A 1 90 ? -42.896 21.984 35.865 1.00 49.62 90 ARG A O 1
ATOM 698 N N . SER A 1 91 ? -43.176 22.090 33.616 1.00 46.00 91 SER A N 1
ATOM 699 C CA . SER A 1 91 ? -44.595 22.461 33.438 1.00 46.00 91 SER A CA 1
ATOM 700 C C . SER A 1 91 ? -45.176 23.797 33.973 1.00 46.00 91 SER A C 1
ATOM 702 O O . SER A 1 91 ? -45.014 24.175 35.126 1.00 46.00 91 SER A O 1
ATOM 704 N N . SER A 1 92 ? -46.036 24.365 33.103 1.00 49.53 92 SER A N 1
ATOM 705 C CA . SER A 1 92 ? -47.232 25.233 33.272 1.00 49.53 92 SER A CA 1
ATOM 706 C C . SER A 1 92 ? -47.177 26.786 33.250 1.00 49.53 92 SER A C 1
ATOM 708 O O . SER A 1 92 ? -46.548 27.432 34.076 1.00 49.53 92 SER A O 1
ATOM 710 N N . SER A 1 93 ? -47.997 27.309 32.311 1.00 46.84 93 SER A N 1
ATOM 711 C CA . SER A 1 93 ? -48.825 28.544 32.262 1.00 46.84 93 SER A CA 1
ATOM 712 C C . SER A 1 93 ? -48.242 29.944 31.956 1.00 46.84 93 SER A C 1
ATOM 714 O O . SER A 1 93 ? -47.679 30.609 32.812 1.00 46.84 93 SER A O 1
ATOM 716 N N . SER A 1 94 ? -48.516 30.381 30.710 1.00 53.47 94 SER A N 1
ATOM 717 C CA . SER A 1 94 ? -49.069 31.673 30.224 1.00 53.47 94 SER A CA 1
ATOM 718 C C . SER A 1 94 ? -48.715 33.018 30.887 1.00 53.47 94 SER A C 1
ATOM 720 O O . SER A 1 94 ? -49.160 33.262 32.001 1.00 53.47 94 SER A O 1
ATOM 722 N N . SER A 1 95 ? -48.163 33.962 30.096 1.00 41.00 95 SER A N 1
ATOM 723 C CA . SER A 1 95 ? -48.767 35.296 29.826 1.00 41.00 95 SER A CA 1
ATOM 724 C C . SER A 1 95 ? -47.881 36.212 28.944 1.00 41.00 95 SER A C 1
ATOM 726 O O . SER A 1 95 ? -46.764 36.552 29.316 1.00 41.00 95 SER A O 1
ATOM 728 N N . SER A 1 96 ? -48.423 36.586 27.776 1.00 42.16 96 SER A N 1
ATOM 729 C CA . SER A 1 96 ? -48.397 37.894 27.070 1.00 42.16 96 SER A CA 1
ATOM 730 C C . SER A 1 96 ? -47.182 38.857 27.107 1.00 42.16 96 SER A C 1
ATOM 732 O O . SER A 1 96 ? -46.903 39.500 28.110 1.00 42.16 96 SER A O 1
ATOM 734 N N . SER A 1 97 ? -46.597 39.050 25.912 1.00 52.41 97 SER A N 1
ATOM 735 C CA . SER A 1 97 ? -46.250 40.312 25.206 1.00 52.41 97 SER A CA 1
ATOM 736 C C . SER A 1 97 ? -45.845 41.593 25.965 1.00 52.41 97 SER A C 1
ATOM 738 O O . SER A 1 97 ? -46.695 42.218 26.587 1.00 52.41 97 SER A O 1
ATOM 740 N N . SER A 1 98 ? -44.649 42.126 25.652 1.00 39.62 98 SER A N 1
ATOM 741 C CA . SER A 1 98 ? -44.479 43.496 25.108 1.00 39.62 98 SER A CA 1
ATOM 742 C C . SER A 1 98 ? -43.031 43.805 24.689 1.00 39.62 98 SER A C 1
ATOM 744 O O . SER A 1 98 ? -42.069 43.423 25.347 1.00 39.62 98 SER A O 1
ATOM 746 N N . SER A 1 99 ? -42.917 44.520 23.574 1.00 51.56 99 SER A N 1
ATOM 747 C CA . SER A 1 99 ? -41.731 45.039 22.885 1.00 51.56 99 SER A CA 1
ATOM 748 C C . SER A 1 99 ? -41.101 46.281 23.532 1.00 51.56 99 SER A C 1
ATOM 750 O O . SER A 1 99 ? -41.842 47.176 23.919 1.00 51.56 99 SER A O 1
ATOM 752 N N . SER A 1 100 ? -39.770 46.425 23.456 1.00 43.66 100 SER A N 1
ATOM 753 C CA . SER A 1 100 ? -39.085 47.713 23.201 1.00 43.66 100 SER A CA 1
ATOM 754 C C . SER A 1 100 ? -37.575 47.506 23.026 1.00 43.66 100 SER A C 1
ATOM 756 O O . SER A 1 100 ? -36.933 46.858 23.851 1.00 43.66 100 SER A O 1
ATOM 758 N N . GLY A 1 101 ? -37.021 48.030 21.930 1.00 47.44 101 GLY A N 1
ATOM 759 C CA . GLY A 1 101 ? -35.610 47.903 21.568 1.00 47.44 101 GLY A CA 1
ATOM 760 C C . GLY A 1 101 ? -34.679 48.907 22.251 1.00 47.44 101 GLY A C 1
ATOM 761 O O . GLY A 1 101 ? -35.116 49.899 22.823 1.00 47.44 101 GLY A O 1
ATOM 762 N N . SER A 1 102 ? -33.376 48.651 22.128 1.00 42.09 102 SER A N 1
ATOM 763 C CA . SER A 1 102 ? -32.305 49.647 22.223 1.00 42.09 102 SER A CA 1
ATOM 764 C C . SER A 1 102 ? -30.993 49.029 21.721 1.00 42.09 102 SER A C 1
ATOM 766 O O . SER A 1 102 ? -30.546 47.991 22.208 1.00 42.09 102 SER A O 1
ATOM 768 N N . SER A 1 103 ? -30.417 49.649 20.692 1.00 49.22 103 SER A N 1
ATOM 769 C CA . SER A 1 103 ? -29.145 49.299 20.056 1.00 49.22 103 SER A CA 1
ATOM 770 C C . SER A 1 103 ? -27.958 49.875 20.827 1.00 49.22 103 SER A C 1
ATOM 772 O O . SER A 1 103 ? -27.931 51.076 21.066 1.00 49.22 103 SER A O 1
ATOM 774 N N . SER A 1 104 ? -26.900 49.086 21.050 1.00 41.00 104 SER A N 1
ATOM 775 C CA . SER A 1 104 ? -25.533 49.624 21.194 1.00 41.00 104 SER A CA 1
ATOM 776 C C . SER A 1 104 ? -24.459 48.535 21.030 1.00 41.00 104 SER A C 1
ATOM 778 O O . SER A 1 104 ? -24.352 47.621 21.846 1.00 41.00 104 SER A O 1
ATOM 780 N N . ARG A 1 105 ? -23.650 48.642 19.962 1.00 57.75 105 ARG A N 1
ATOM 781 C CA . ARG A 1 105 ? -22.430 47.843 19.694 1.00 57.75 105 ARG A CA 1
ATOM 782 C C . ARG A 1 105 ? -21.272 48.258 20.619 1.00 57.75 105 ARG A C 1
ATOM 784 O O . ARG A 1 105 ? -21.150 49.451 20.882 1.00 57.75 105 ARG A O 1
ATOM 791 N N . PRO A 1 106 ? -20.324 47.354 20.941 1.00 53.66 106 PRO A N 1
ATOM 792 C CA . PRO A 1 106 ? -18.993 47.730 21.420 1.00 53.66 106 PRO A CA 1
ATOM 793 C C . PRO A 1 106 ? -17.869 47.561 20.358 1.00 53.66 106 PRO A C 1
ATOM 795 O O . PRO A 1 106 ? -18.083 46.918 19.323 1.00 53.66 106 PRO A O 1
ATOM 798 N N . PRO A 1 107 ? -16.691 48.196 20.570 1.00 49.53 107 PRO A N 1
ATOM 799 C CA . PRO A 1 107 ? -15.789 48.677 19.511 1.00 49.53 107 PRO A CA 1
ATOM 800 C C . PRO A 1 107 ? -14.659 47.721 19.070 1.00 49.53 107 PRO A C 1
ATOM 802 O O . PRO A 1 107 ? -14.297 46.768 19.755 1.00 49.53 107 PRO A O 1
ATOM 805 N N . LYS A 1 108 ? -14.085 48.030 17.892 1.00 49.16 108 LYS A N 1
ATOM 806 C CA . LYS A 1 108 ? -12.965 47.339 17.222 1.00 49.16 108 LYS A CA 1
ATOM 807 C C . LYS A 1 108 ? -11.635 47.488 17.987 1.00 49.16 108 LYS A C 1
ATOM 809 O O . LYS A 1 108 ? -11.300 48.579 18.438 1.00 49.16 108 LYS A O 1
ATOM 814 N N . ALA A 1 109 ? -10.862 46.402 18.056 1.00 51.19 109 ALA A N 1
ATOM 815 C CA . ALA A 1 109 ? -9.527 46.343 18.657 1.00 51.19 109 ALA A CA 1
ATOM 816 C C . ALA A 1 109 ? -8.430 46.967 17.762 1.00 51.19 109 ALA A C 1
ATOM 818 O O . ALA A 1 109 ? -8.500 46.888 16.535 1.00 51.19 109 ALA A O 1
ATOM 819 N N . LYS A 1 110 ? -7.421 47.579 18.401 1.00 49.75 110 LYS A N 1
ATOM 820 C CA . LYS A 1 110 ? -6.246 48.229 17.790 1.00 49.75 110 LYS A CA 1
ATOM 821 C C . LYS A 1 110 ? -5.221 47.200 17.282 1.00 49.75 110 LYS A C 1
ATOM 823 O O . LYS A 1 110 ? -4.935 46.223 17.966 1.00 49.75 110 LYS A O 1
ATOM 828 N N . VAL A 1 111 ? -4.655 47.466 16.104 1.00 51.84 111 VAL A N 1
ATOM 829 C CA . VAL A 1 111 ? -3.582 46.698 15.441 1.00 51.84 111 VAL A CA 1
ATOM 830 C C . VAL A 1 111 ? -2.206 47.148 15.975 1.00 51.84 111 VAL A C 1
ATOM 832 O O . VAL A 1 111 ? -2.029 48.354 16.161 1.00 51.84 111 VAL A O 1
ATOM 835 N N . PRO A 1 112 ? -1.225 46.252 16.211 1.00 46.66 112 PRO A N 1
ATOM 836 C CA . PRO A 1 112 ? 0.122 46.642 16.630 1.00 46.66 112 PRO A CA 1
ATOM 837 C C . PRO A 1 112 ? 0.978 47.092 15.436 1.00 46.66 112 PRO A C 1
ATOM 839 O O . PRO A 1 112 ? 1.095 46.384 14.438 1.00 46.66 112 PRO A O 1
ATOM 842 N N . THR A 1 113 ? 1.611 48.258 15.558 1.00 55.06 113 THR A N 1
ATOM 843 C CA . THR A 1 113 ? 2.627 48.779 14.631 1.00 55.06 113 THR A CA 1
ATOM 844 C C . THR A 1 113 ? 3.980 48.105 14.867 1.00 55.06 113 THR A C 1
ATOM 846 O O . THR A 1 113 ? 4.547 48.231 15.953 1.00 55.06 113 THR A O 1
ATOM 849 N N . VAL A 1 114 ? 4.505 47.432 13.842 1.00 53.31 114 VAL A N 1
ATOM 850 C CA . VAL A 1 114 ? 5.876 46.902 13.773 1.00 53.31 114 VAL A CA 1
ATOM 851 C C . VAL A 1 114 ? 6.834 48.057 13.467 1.00 53.31 114 VAL A C 1
ATOM 853 O O . VAL A 1 114 ? 6.609 48.797 12.511 1.00 53.31 114 VAL A O 1
ATOM 856 N N . ARG A 1 115 ? 7.883 48.234 14.279 1.00 48.84 115 ARG A N 1
ATOM 857 C CA . ARG A 1 115 ? 8.996 49.153 13.992 1.00 48.84 115 ARG A CA 1
ATOM 858 C C . ARG A 1 115 ? 10.129 48.359 13.342 1.00 48.84 115 ARG A C 1
ATOM 860 O O . ARG A 1 115 ? 10.505 47.312 13.858 1.00 48.84 115 ARG A O 1
ATOM 867 N N . HIS A 1 116 ? 10.607 48.846 12.203 1.00 52.28 116 HIS A N 1
ATOM 868 C CA . HIS A 1 116 ? 11.750 48.329 11.455 1.00 52.28 116 HIS A CA 1
ATOM 869 C C . HIS A 1 116 ? 12.928 49.280 11.701 1.00 52.28 116 HIS A C 1
ATOM 871 O O . HIS A 1 116 ? 12.808 50.456 11.363 1.00 52.28 116 HIS A O 1
ATOM 877 N N . ASP A 1 117 ? 14.035 48.780 12.249 1.00 56.09 117 ASP A N 1
ATOM 878 C CA . ASP A 1 117 ? 15.318 49.492 12.282 1.00 56.09 117 ASP A CA 1
ATOM 879 C C . ASP A 1 117 ? 16.242 48.919 11.184 1.00 56.09 117 ASP A C 1
ATOM 881 O O . ASP A 1 117 ? 16.288 47.693 11.017 1.00 56.09 117 ASP A O 1
ATOM 885 N N . PRO A 1 118 ? 16.944 49.758 10.397 1.00 6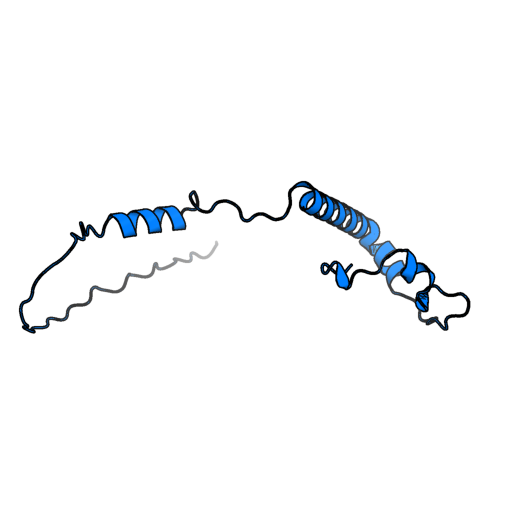0.88 118 PRO A N 1
ATOM 886 C CA . PRO A 1 118 ? 17.920 49.308 9.404 1.00 60.88 118 PRO A CA 1
ATOM 887 C C . PRO A 1 118 ? 19.321 49.082 10.020 1.00 60.88 118 PRO A C 1
ATOM 889 O O . PRO A 1 118 ? 19.666 49.745 10.999 1.00 60.88 118 PRO A O 1
ATOM 892 N N . PRO A 1 119 ? 20.139 48.168 9.460 1.00 66.94 119 PRO A N 1
ATOM 893 C CA . PRO A 1 119 ? 21.470 47.854 9.983 1.00 66.94 119 PRO A CA 1
ATOM 894 C C . PRO A 1 119 ? 22.551 48.862 9.554 1.00 66.94 119 PRO A C 1
ATOM 896 O O . PRO A 1 119 ? 22.457 49.459 8.479 1.00 66.94 119 PRO A O 1
ATOM 899 N N . SER A 1 120 ? 23.566 48.998 10.415 1.00 54.16 120 SER A N 1
ATOM 900 C CA . SER A 1 120 ? 24.813 49.758 10.226 1.00 54.16 120 SER A CA 1
ATOM 901 C C . SER A 1 120 ? 25.797 49.105 9.260 1.00 54.16 120 SER A C 1
ATOM 903 O O . SER A 1 120 ? 25.816 47.854 9.199 1.00 54.16 120 SER A O 1
#

Solvent-accessible surface area (backbone atoms only — not comparable to full-atom values): 8446 Å² total; per-residue (Å²): 135,68,85,53,72,88,78,39,86,46,72,90,54,54,80,68,33,62,93,74,40,88,89,52,90,68,85,84,73,85,70,65,60,64,65,49,43,70,77,41,37,73,60,52,52,50,51,54,51,54,50,53,54,52,51,52,46,40,70,74,71,47,88,72,82,75,82,52,74,81,36,73,68,45,46,54,50,54,52,56,62,65,68,60,79,66,90,74,70,84,82,88,84,89,83,83,89,85,90,83,88,85,90,81,87,86,84,87,82,86,83,86,83,84,85,86,83,84,86,132

Radius of gyration: 32.64 Å; Cα contacts (8 Å, |Δi|>4): 19; chains: 1; bounding box: 74×69×59 Å

Mean predicted aligned error: 16.75 Å

Sequence (120 aa):
LTVDPAKRLKMSNLRYSEWLQDGSALSSTPLMTPDILESSGPAVRTGVNVTFMAFNKGKREGFFLKSVENAPLAKRRKLKMSSTGVEGRRSSSSSSSSSSGSSSRPPKAKVPTVRHDPPS

Foldseek 3Di:
DDPDPVPDDDPVCVVVDLVPDPPRDDDPDDDCVVVCCVVCVVVVVVVVVVVVVVVVCCVVVNDDDPDCCPPPVVVVVVVVVVVPDDPPDDDDDDDDDDDDDDDDDDDDDDDDDDDDDDDD

Organism: Python bivittatus (NCBI:txid176946)

pLDDT: mean 79.45, std 20.43, range [39.62, 98.5]